Protein AF-A0A8J7QPG2-F1 (afdb_monomer_lite)

Radius of gyration: 12.95 Å; chains: 1; bounding box: 28×30×31 Å

Secondary structure (DSSP, 8-state):
------GGGGG--TT----TTS--------PPTT--HHHHHHHHHHHTTT--SS--TT--HHHHTT--

Structure (mmCIF, N/CA/C/O backbone):
data_AF-A0A8J7QPG2-F1
#
_entry.id   AF-A0A8J7QPG2-F1
#
loop_
_atom_site.group_PDB
_atom_site.id
_atom_site.type_symbol
_atom_site.label_atom_id
_atom_site.label_alt_id
_atom_site.label_comp_id
_atom_site.label_asym_id
_atom_site.label_entity_id
_atom_site.label_seq_id
_atom_site.pdbx_PDB_ins_code
_atom_site.Cartn_x
_atom_site.Cartn_y
_atom_site.Cartn_z
_atom_site.occupancy
_atom_site.B_iso_or_equiv
_atom_site.auth_seq_id
_atom_site.auth_comp_id
_atom_site.auth_asym_id
_atom_site.auth_atom_id
_atom_site.pdbx_PDB_model_num
ATOM 1 N N . MET A 1 1 ? -13.364 17.429 13.959 1.00 39.31 1 MET A N 1
ATOM 2 C CA . MET A 1 1 ? -12.018 16.825 13.919 1.00 39.31 1 MET A CA 1
ATOM 3 C C . MET A 1 1 ? -11.716 16.633 12.450 1.00 39.31 1 MET A C 1
ATOM 5 O O . MET A 1 1 ? -12.472 15.918 11.813 1.00 39.31 1 MET A O 1
ATOM 9 N N . GLY A 1 2 ? -10.798 17.429 11.894 1.00 38.09 2 GLY A N 1
ATOM 10 C CA . GLY A 1 2 ? -10.515 17.421 10.455 1.00 38.09 2 GLY A CA 1
ATOM 11 C C . GLY A 1 2 ? -10.016 16.049 10.022 1.00 38.09 2 GLY A C 1
ATOM 12 O O . GLY A 1 2 ? -9.325 15.397 10.802 1.00 38.09 2 GLY A O 1
ATOM 13 N N . GLU A 1 3 ? -10.425 15.612 8.834 1.00 45.53 3 GLU A N 1
ATOM 14 C CA . GLU A 1 3 ? -10.046 14.319 8.267 1.00 45.53 3 GLU A CA 1
ATOM 15 C C . GLU A 1 3 ? -8.520 14.205 8.271 1.00 45.53 3 GLU A C 1
ATOM 17 O O . GLU A 1 3 ? -7.818 14.996 7.636 1.00 45.53 3 GLU A O 1
ATOM 22 N N . ALA A 1 4 ? -7.999 13.285 9.083 1.00 52.94 4 ALA A N 1
ATOM 23 C CA . ALA A 1 4 ? -6.588 12.957 9.058 1.00 52.94 4 ALA A CA 1
ATOM 24 C C . ALA A 1 4 ? -6.303 12.364 7.677 1.00 52.94 4 ALA A C 1
ATOM 26 O O . ALA A 1 4 ? -6.964 11.411 7.272 1.00 52.94 4 ALA A O 1
ATOM 27 N N . HIS A 1 5 ? -5.364 12.960 6.945 1.00 64.12 5 HIS A N 1
ATOM 28 C CA . HIS A 1 5 ? -4.882 12.390 5.696 1.00 64.12 5 HIS A CA 1
ATOM 29 C C . HIS A 1 5 ? -4.281 11.018 6.004 1.00 64.12 5 HIS A C 1
ATOM 31 O O . HIS A 1 5 ? -3.217 10.930 6.620 1.00 64.12 5 HIS A O 1
ATOM 37 N N . ASP A 1 6 ? -4.978 9.958 5.610 1.00 80.50 6 ASP A N 1
ATOM 38 C CA . ASP A 1 6 ? -4.487 8.603 5.787 1.00 80.50 6 ASP A CA 1
ATOM 39 C C . ASP A 1 6 ? -3.416 8.317 4.724 1.00 80.50 6 ASP A C 1
ATOM 41 O O . ASP A 1 6 ? -3.715 8.115 3.547 1.00 80.50 6 ASP A O 1
ATOM 45 N N . TRP A 1 7 ? -2.144 8.343 5.133 1.00 88.50 7 TRP A N 1
ATOM 46 C CA . TRP A 1 7 ? -0.993 8.097 4.256 1.00 88.50 7 TRP A CA 1
ATOM 47 C C . TRP A 1 7 ? -0.972 6.675 3.681 1.00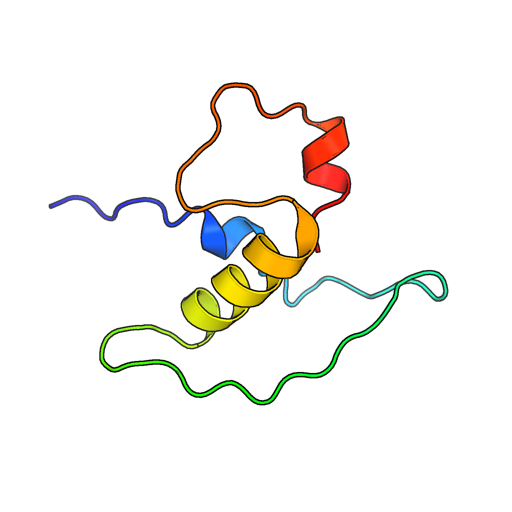 88.50 7 TRP A C 1
ATOM 49 O O . TRP A 1 7 ? -0.247 6.423 2.721 1.00 88.50 7 TRP A O 1
ATOM 59 N N . TYR A 1 8 ? -1.763 5.741 4.219 1.00 93.75 8 TYR A N 1
ATOM 60 C CA . TYR A 1 8 ? -1.918 4.420 3.617 1.00 93.75 8 TYR A CA 1
ATOM 61 C C . TYR A 1 8 ? -2.627 4.476 2.258 1.00 93.75 8 TYR A C 1
ATOM 63 O O . TYR A 1 8 ? -2.384 3.611 1.419 1.00 93.75 8 TYR A O 1
ATOM 71 N N . LEU A 1 9 ? -3.441 5.505 1.998 1.00 94.44 9 LEU A N 1
ATOM 72 C CA . LEU A 1 9 ? -4.138 5.668 0.718 1.00 94.44 9 LEU A CA 1
ATOM 73 C C . LEU A 1 9 ? -3.194 6.040 -0.434 1.00 94.44 9 LEU A C 1
ATOM 75 O O . LEU A 1 9 ? -3.531 5.812 -1.592 1.00 94.44 9 LEU A O 1
ATOM 79 N N . ASP A 1 10 ? -1.984 6.523 -0.137 1.00 92.81 10 ASP A N 1
ATOM 80 C CA . ASP A 1 10 ? -0.957 6.779 -1.155 1.00 92.81 10 ASP A CA 1
ATOM 81 C C . ASP A 1 10 ? -0.458 5.496 -1.843 1.00 92.81 10 ASP A C 1
ATOM 83 O O . ASP A 1 10 ? 0.164 5.575 -2.900 1.00 92.81 10 ASP A O 1
ATOM 87 N N . PHE A 1 11 ? -0.716 4.330 -1.242 1.00 95.50 11 PHE A N 1
ATOM 88 C CA . PHE A 1 11 ? -0.374 3.007 -1.774 1.00 95.50 11 PHE A CA 1
ATOM 89 C C . PHE A 1 11 ? -1.524 2.377 -2.576 1.00 95.50 11 PHE A C 1
ATOM 91 O O . PHE A 1 11 ? -1.472 1.201 -2.92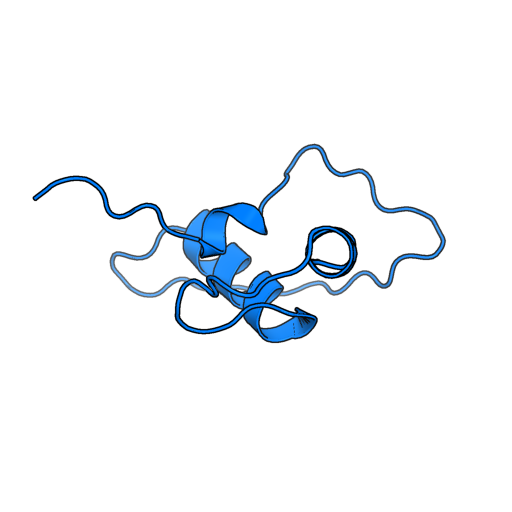9 1.00 95.50 11 PHE A O 1
ATOM 98 N N . VAL A 1 12 ? -2.604 3.124 -2.828 1.00 95.88 12 VAL A N 1
ATOM 99 C CA . VAL A 1 12 ? -3.781 2.626 -3.546 1.00 95.88 12 VAL A CA 1
ATOM 100 C C . VAL A 1 12 ? -3.944 3.396 -4.851 1.00 95.88 12 VAL A C 1
ATOM 102 O O . VAL A 1 12 ? -4.529 4.476 -4.890 1.00 95.88 12 VAL A O 1
ATOM 105 N N . ASP A 1 13 ? -3.465 2.807 -5.948 1.00 95.88 13 ASP A N 1
ATOM 106 C CA . ASP A 1 13 ? -3.699 3.318 -7.301 1.00 95.88 13 ASP A CA 1
ATOM 107 C C . ASP A 1 13 ? -4.427 2.276 -8.172 1.00 95.88 13 ASP A C 1
ATOM 109 O O . ASP A 1 13 ? -3.791 1.423 -8.795 1.00 95.88 13 ASP A O 1
ATOM 113 N N . PRO A 1 14 ? -5.768 2.345 -8.289 1.00 94.44 14 PRO A N 1
ATOM 114 C CA . PRO A 1 14 ? -6.533 1.414 -9.120 1.00 94.44 14 PRO A CA 1
ATOM 115 C C . PRO A 1 14 ? -6.298 1.605 -10.628 1.00 94.44 14 PRO A C 1
ATOM 117 O O . PRO A 1 14 ? -6.824 0.832 -11.428 1.00 94.44 14 PRO A O 1
ATOM 120 N N . LYS A 1 15 ? -5.563 2.648 -11.040 1.00 96.88 15 LYS A N 1
ATOM 121 C CA . LYS A 1 15 ? -5.196 2.900 -12.440 1.00 96.88 15 LYS A CA 1
ATOM 122 C C . LYS A 1 15 ? -3.793 2.400 -12.771 1.00 96.88 15 LYS A C 1
ATOM 124 O O . LYS A 1 15 ? -3.426 2.433 -13.948 1.00 96.88 15 LYS A O 1
ATOM 129 N N . TYR A 1 16 ? -3.024 1.952 -11.777 1.00 95.56 16 TYR A N 1
ATOM 130 C CA . TYR A 1 16 ? -1.715 1.366 -12.013 1.00 95.56 16 TYR A CA 1
ATOM 131 C C . TYR A 1 16 ? -1.850 0.095 -12.855 1.00 95.56 16 TYR A C 1
ATOM 133 O O . TYR A 1 16 ? -2.663 -0.785 -12.571 1.00 95.56 16 TYR A O 1
ATOM 141 N N . ALA A 1 17 ? -1.044 0.008 -13.910 1.00 96.69 17 ALA A N 1
ATOM 142 C CA . ALA A 1 17 ? -0.933 -1.174 -14.748 1.00 96.69 17 ALA A CA 1
ATOM 143 C C . ALA A 1 17 ? 0.427 -1.829 -14.459 1.00 96.69 17 ALA A C 1
ATOM 145 O O . ALA A 1 17 ? 1.444 -1.247 -14.847 1.00 96.69 17 ALA A O 1
ATOM 146 N N . PRO A 1 18 ? 0.460 -2.999 -13.789 1.00 96.06 18 PRO A N 1
ATOM 147 C CA . PRO A 1 18 ? 1.710 -3.680 -13.472 1.00 96.06 18 PRO A CA 1
ATOM 148 C C . PRO A 1 18 ? 2.527 -3.989 -14.725 1.00 96.06 18 PRO A C 1
ATOM 150 O O . PRO A 1 18 ? 1.983 -4.436 -15.738 1.00 96.06 18 PRO A O 1
ATOM 153 N N . ALA A 1 19 ? 3.834 -3.758 -14.650 1.00 96.25 19 ALA A N 1
ATOM 154 C CA . ALA A 1 19 ? 4.775 -4.159 -15.683 1.00 96.25 19 ALA A CA 1
ATOM 155 C C . ALA A 1 19 ? 5.099 -5.658 -15.575 1.00 96.25 19 ALA A C 1
ATOM 157 O O . ALA A 1 19 ? 4.974 -6.260 -14.511 1.00 96.25 19 ALA A O 1
ATOM 158 N N . ASP A 1 20 ? 5.624 -6.251 -16.649 1.00 97.81 20 ASP A N 1
ATOM 159 C CA . ASP A 1 20 ? 6.042 -7.666 -16.661 1.00 97.81 20 ASP A CA 1
ATOM 160 C C . ASP A 1 20 ? 7.144 -7.987 -15.632 1.00 97.81 20 ASP A C 1
ATOM 162 O O . ASP A 1 20 ? 7.362 -9.144 -15.277 1.00 97.81 20 ASP A O 1
ATOM 166 N N . SER A 1 21 ? 7.870 -6.964 -15.170 1.00 97.19 21 SER A N 1
ATOM 167 C CA . SER A 1 21 ? 8.903 -7.077 -14.140 1.00 97.19 21 SER A CA 1
ATOM 168 C C . SER A 1 21 ? 8.370 -7.024 -12.708 1.00 97.19 21 SER A C 1
ATOM 170 O O . SER A 1 21 ? 9.147 -7.260 -11.781 1.00 97.19 21 SER A O 1
ATOM 172 N N . ASP A 1 22 ? 7.098 -6.678 -12.512 1.00 96.81 22 ASP A N 1
ATOM 173 C CA . ASP A 1 22 ? 6.531 -6.502 -11.179 1.00 96.81 22 ASP A CA 1
ATOM 174 C C . ASP A 1 22 ? 6.160 -7.848 -10.554 1.00 96.81 22 ASP A C 1
ATOM 176 O O . ASP A 1 22 ? 5.631 -8.754 -11.203 1.00 96.81 22 ASP A O 1
ATOM 180 N N . LEU A 1 23 ? 6.411 -7.977 -9.250 1.00 96.56 23 LEU A N 1
ATOM 181 C CA . LEU A 1 23 ? 5.949 -9.122 -8.477 1.00 96.56 23 LEU A CA 1
ATOM 182 C C . LEU A 1 23 ? 4.501 -8.888 -8.039 1.00 96.56 23 LEU A C 1
ATOM 184 O O . LEU A 1 23 ? 4.230 -8.000 -7.235 1.00 96.56 23 LEU A O 1
ATOM 188 N N . ILE A 1 24 ? 3.583 -9.723 -8.525 1.00 97.31 24 ILE A N 1
ATOM 189 C CA . ILE A 1 24 ? 2.163 -9.639 -8.173 1.00 97.31 24 ILE A CA 1
ATOM 190 C C . ILE A 1 24 ? 1.854 -10.587 -7.011 1.00 97.31 24 ILE A C 1
ATOM 192 O O . ILE A 1 24 ? 2.002 -11.806 -7.126 1.00 97.31 24 ILE A O 1
ATOM 196 N N . CYS A 1 25 ? 1.356 -10.025 -5.911 1.00 97.56 25 CYS A N 1
ATOM 197 C CA . CYS A 1 25 ? 0.873 -10.763 -4.746 1.00 97.56 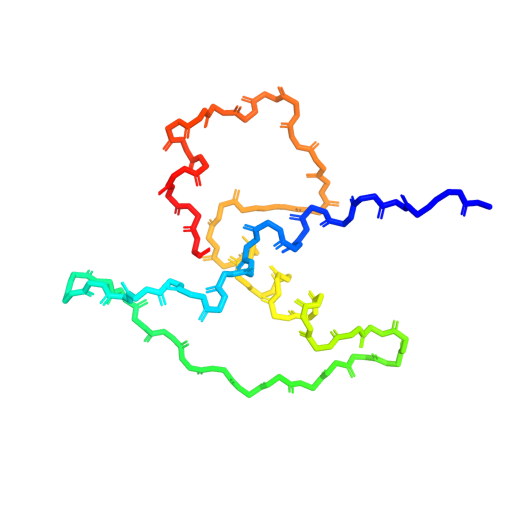25 CYS A CA 1
ATOM 198 C C . CYS A 1 25 ? -0.653 -10.637 -4.643 1.00 97.56 25 CYS A C 1
ATOM 200 O O . CYS A 1 25 ? -1.189 -9.531 -4.649 1.00 97.56 25 CYS A O 1
ATOM 202 N N . VAL A 1 26 ? -1.362 -11.763 -4.520 1.00 97.75 26 VAL A N 1
ATOM 203 C CA . VAL A 1 26 ? -2.828 -11.785 -4.379 1.00 97.75 26 VAL A CA 1
ATOM 204 C C . VAL A 1 26 ? -3.196 -12.101 -2.936 1.00 97.75 26 VAL A C 1
ATOM 206 O O . VAL A 1 26 ? -2.815 -13.145 -2.407 1.00 97.75 26 VAL A O 1
ATOM 209 N N . PHE A 1 27 ? -3.979 -11.222 -2.316 1.00 97.56 27 PHE A N 1
ATOM 210 C CA . PHE A 1 27 ? -4.422 -11.363 -0.932 1.00 97.56 27 PHE A CA 1
ATOM 211 C C . PHE A 1 27 ? -5.942 -11.494 -0.849 1.00 97.56 27 PHE A C 1
ATOM 213 O O . PHE A 1 27 ? -6.681 -10.841 -1.583 1.00 97.56 27 PHE A O 1
ATOM 220 N N . LYS A 1 28 ? -6.412 -12.306 0.101 1.00 98.00 28 LYS A N 1
ATOM 221 C CA . LYS A 1 28 ? -7.785 -12.230 0.602 1.00 98.00 28 LYS A CA 1
ATOM 222 C C . LYS A 1 28 ? -7.764 -11.362 1.856 1.00 98.00 28 LYS A C 1
ATOM 224 O O . LYS A 1 28 ? -7.121 -11.737 2.832 1.00 98.00 28 LYS A O 1
ATOM 229 N N . VAL A 1 29 ? -8.460 -10.230 1.820 1.00 97.25 29 VAL A N 1
ATOM 230 C CA . VAL A 1 29 ? -8.497 -9.254 2.916 1.00 97.25 29 VAL A CA 1
ATOM 231 C C . VAL A 1 29 ? -9.911 -9.172 3.480 1.00 97.25 29 VAL A C 1
ATOM 233 O O . VAL A 1 29 ? -10.883 -9.107 2.730 1.00 97.25 29 VAL A O 1
ATOM 236 N N . GLU A 1 30 ? -10.013 -9.182 4.805 1.00 98.00 30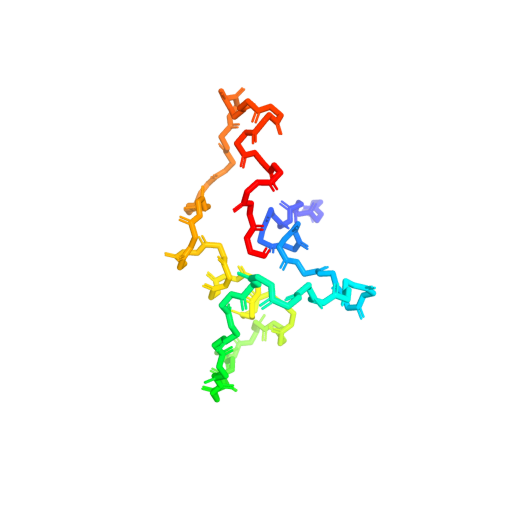 GLU A N 1
ATOM 237 C CA . GLU A 1 30 ? -11.241 -8.926 5.558 1.00 98.00 30 GLU A CA 1
ATOM 238 C C . GLU A 1 30 ? -10.975 -7.729 6.483 1.00 98.00 30 GLU A C 1
ATOM 240 O O . GLU A 1 30 ? -10.227 -7.874 7.453 1.00 98.00 30 GLU A O 1
ATOM 245 N N . PRO A 1 31 ? -11.489 -6.529 6.158 1.00 97.00 31 PRO A N 1
ATOM 246 C CA . PRO A 1 31 ? -11.281 -5.346 6.984 1.00 97.00 31 PRO A CA 1
ATOM 247 C C . PRO A 1 31 ? -11.949 -5.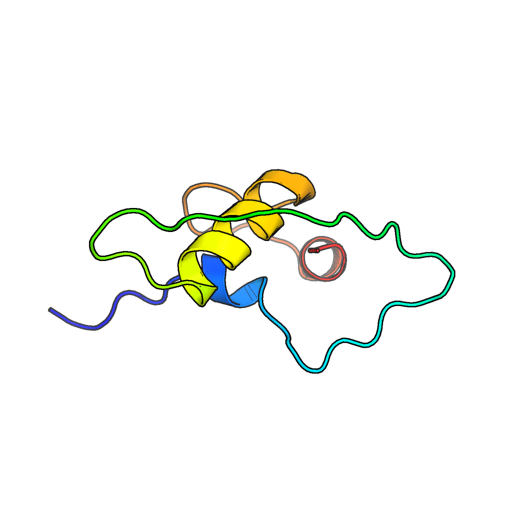483 8.353 1.00 97.00 31 PRO A C 1
ATOM 249 O O . PRO A 1 31 ? -13.056 -6.010 8.467 1.00 97.00 31 PRO A O 1
ATOM 252 N N . SER A 1 32 ? -11.295 -4.951 9.385 1.00 96.00 32 SER A N 1
ATOM 253 C CA . SER A 1 32 ? -11.909 -4.788 10.704 1.00 96.00 32 SER A CA 1
ATOM 254 C C . SER A 1 32 ? -13.078 -3.799 10.656 1.00 96.00 32 SER A C 1
ATOM 256 O O . SER A 1 32 ? -13.146 -2.934 9.781 1.00 96.00 32 SER A O 1
ATOM 258 N N . GLU A 1 33 ? -13.979 -3.880 11.636 1.00 96.12 33 GLU A N 1
ATOM 259 C CA . GLU A 1 33 ? -15.085 -2.928 11.777 1.00 96.12 33 GLU A CA 1
ATOM 260 C C . GLU A 1 33 ? -14.575 -1.476 11.810 1.00 96.12 33 GLU A C 1
ATOM 262 O O . GLU A 1 33 ? -13.641 -1.145 12.541 1.00 96.12 33 GLU A O 1
ATOM 267 N N . GLY A 1 34 ? -15.185 -0.611 10.994 1.00 94.50 34 GLY A N 1
ATOM 268 C CA . GLY A 1 34 ? -14.812 0.801 10.879 1.00 94.50 34 GLY A CA 1
ATOM 269 C C . GLY A 1 34 ? -13.637 1.101 9.940 1.00 94.50 34 GLY A C 1
ATOM 270 O O . GLY A 1 34 ? -13.373 2.276 9.709 1.00 94.50 34 GLY A O 1
ATOM 271 N N . ILE A 1 35 ? -12.977 0.086 9.368 1.00 94.31 35 ILE A N 1
ATOM 272 C CA . ILE A 1 35 ? -11.901 0.252 8.379 1.00 94.31 35 ILE A CA 1
ATOM 273 C C . ILE A 1 35 ? -12.453 -0.025 6.979 1.00 94.31 35 ILE A C 1
ATOM 275 O O . ILE A 1 35 ? -13.095 -1.050 6.736 1.00 94.31 35 ILE A O 1
ATOM 279 N N . SER A 1 36 ? -12.208 0.889 6.040 1.00 95.12 36 SER A N 1
ATOM 280 C CA . SER A 1 36 ? -12.614 0.690 4.646 1.00 95.12 36 SER A CA 1
ATOM 281 C C . SER A 1 36 ? -11.739 -0.364 3.955 1.00 95.12 36 SER A C 1
ATOM 283 O O . SER A 1 36 ? -10.618 -0.646 4.379 1.00 95.12 36 SER A O 1
ATOM 285 N N . MET A 1 37 ? -12.221 -0.946 2.853 1.00 95.50 37 MET A N 1
ATOM 286 C CA . MET A 1 37 ? -11.392 -1.872 2.074 1.00 95.50 37 MET A CA 1
ATOM 287 C C . MET A 1 37 ? -10.133 -1.182 1.528 1.00 95.50 37 MET A C 1
ATOM 289 O O . MET A 1 37 ? -9.065 -1.778 1.579 1.00 95.50 37 MET A O 1
ATOM 293 N N . GLU A 1 38 ? -10.242 0.065 1.055 1.00 95.38 38 GLU A N 1
ATOM 294 C CA . GLU A 1 38 ? -9.110 0.844 0.524 1.00 95.38 38 GLU A CA 1
ATOM 295 C C . GLU A 1 38 ? -8.040 1.086 1.590 1.00 95.38 38 GLU A C 1
ATOM 297 O O . GLU A 1 38 ? -6.858 0.855 1.352 1.00 95.38 38 GLU A O 1
ATOM 302 N N . GLU A 1 39 ? -8.454 1.458 2.799 1.00 95.38 39 GLU A N 1
ATOM 303 C CA . GLU A 1 39 ? -7.537 1.623 3.924 1.00 95.38 39 GLU A CA 1
ATOM 304 C C . GLU A 1 39 ? -6.866 0.293 4.302 1.00 95.38 39 GLU A C 1
ATOM 306 O O . GLU A 1 39 ? -5.653 0.236 4.512 1.00 95.38 39 GLU A O 1
ATOM 311 N N . ALA A 1 40 ? -7.632 -0.802 4.351 1.00 96.50 40 ALA A N 1
ATOM 312 C CA . ALA A 1 40 ? -7.094 -2.118 4.677 1.00 96.50 40 ALA A CA 1
ATOM 313 C C . ALA A 1 40 ? -6.050 -2.586 3.649 1.00 96.50 40 ALA A C 1
ATOM 315 O O . ALA A 1 40 ? -4.978 -3.054 4.037 1.00 96.50 40 ALA A O 1
ATOM 316 N N . VAL A 1 41 ? -6.323 -2.441 2.348 1.00 97.00 41 VAL A N 1
ATOM 317 C CA . VAL A 1 41 ? -5.361 -2.828 1.302 1.00 97.00 41 VAL A CA 1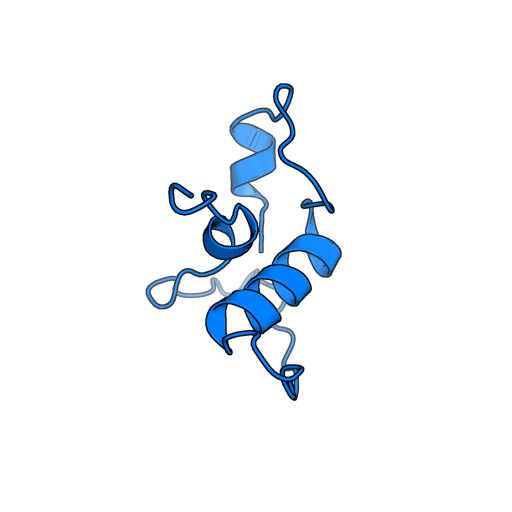
ATOM 318 C C . VAL A 1 41 ? -4.173 -1.869 1.236 1.00 97.00 41 VAL A C 1
ATOM 320 O O . VAL A 1 41 ? -3.053 -2.338 1.050 1.00 97.00 41 VAL A O 1
ATOM 323 N N . GLY A 1 42 ? -4.375 -0.570 1.484 1.00 96.75 42 GLY A N 1
ATOM 324 C CA . GLY A 1 42 ? -3.295 0.413 1.587 1.00 96.75 42 GLY A CA 1
ATOM 325 C C . GLY A 1 42 ? -2.321 0.085 2.721 1.00 96.75 42 GLY A C 1
ATOM 326 O O . GLY A 1 42 ? -1.106 0.155 2.544 1.00 96.75 42 GLY A O 1
ATOM 327 N N . ARG A 1 43 ? -2.829 -0.390 3.866 1.00 96.44 43 ARG A N 1
ATOM 328 C CA . ARG A 1 43 ? -2.001 -0.901 4.974 1.00 96.44 43 ARG A CA 1
ATOM 329 C C . ARG A 1 43 ? -1.213 -2.150 4.578 1.00 96.44 43 ARG A C 1
ATOM 331 O O . ARG A 1 43 ? -0.027 -2.233 4.888 1.00 96.44 43 ARG A O 1
ATOM 338 N N . VAL A 1 44 ? -1.838 -3.098 3.871 1.00 97.50 44 VAL A N 1
ATOM 339 C CA . VAL A 1 44 ? -1.147 -4.301 3.366 1.00 97.50 44 VAL A CA 1
ATOM 340 C C . VAL A 1 44 ? -0.031 -3.920 2.389 1.00 97.50 44 VAL A C 1
ATOM 342 O O . VAL A 1 44 ? 1.093 -4.398 2.543 1.00 97.50 44 VAL A O 1
ATOM 345 N N . ALA A 1 45 ? -0.303 -3.043 1.421 1.00 97.44 45 ALA A N 1
ATOM 346 C CA . ALA A 1 45 ? 0.679 -2.579 0.437 1.00 97.44 45 ALA A CA 1
ATOM 347 C C . ALA A 1 45 ? 1.830 -1.794 1.091 1.00 97.44 45 ALA A C 1
ATOM 349 O O . ALA A 1 45 ? 3.002 -2.032 0.792 1.00 97.44 45 ALA A O 1
ATOM 350 N N . SER A 1 46 ? 1.511 -0.920 2.046 1.00 96.44 46 SER A N 1
ATOM 351 C CA . SER A 1 46 ? 2.477 -0.124 2.809 1.00 96.44 46 SER A CA 1
ATOM 352 C C . SER A 1 46 ? 3.456 -0.993 3.606 1.00 96.44 46 SER A C 1
ATOM 354 O O . SER A 1 46 ? 4.666 -0.931 3.374 1.00 96.44 46 SER A O 1
ATOM 356 N N . GLU A 1 47 ? 2.949 -1.859 4.489 1.00 97.06 47 GLU A N 1
ATOM 357 C CA . GLU A 1 47 ? 3.776 -2.657 5.411 1.00 97.06 47 GLU A CA 1
ATOM 358 C C . GLU A 1 47 ? 4.489 -3.841 4.727 1.00 97.06 47 GLU A C 1
ATOM 360 O O . GLU A 1 47 ? 5.424 -4.413 5.287 1.00 97.06 47 GLU A O 1
ATOM 365 N N . SER A 1 48 ? 4.081 -4.217 3.509 1.00 97.06 48 SER A N 1
ATOM 366 C CA . SER A 1 48 ? 4.786 -5.223 2.695 1.00 97.06 48 SER A CA 1
ATOM 367 C C . SER A 1 48 ? 5.845 -4.633 1.756 1.00 97.06 48 SER A C 1
ATOM 369 O O . SER A 1 48 ? 6.570 -5.395 1.113 1.00 97.06 48 SER A O 1
ATOM 371 N N . SER A 1 49 ? 5.969 -3.301 1.690 1.00 95.81 49 SER A N 1
ATOM 372 C CA . SER A 1 49 ? 6.920 -2.609 0.815 1.00 95.81 49 SER A CA 1
ATOM 373 C C . SER A 1 49 ? 7.847 -1.665 1.588 1.00 95.81 49 SER A C 1
ATOM 375 O O . SER A 1 49 ? 8.893 -2.086 2.085 1.00 95.81 49 SER A O 1
ATOM 377 N N . ASN A 1 50 ? 7.518 -0.378 1.654 1.00 94.88 50 ASN A N 1
ATOM 378 C CA . ASN A 1 50 ? 8.393 0.674 2.170 1.00 94.88 50 ASN A CA 1
ATOM 379 C C . ASN A 1 50 ? 7.676 1.703 3.062 1.00 94.88 50 ASN A C 1
ATOM 381 O O . ASN A 1 50 ? 8.273 2.735 3.386 1.00 94.88 50 ASN A O 1
ATOM 385 N N . GLY A 1 51 ? 6.417 1.455 3.421 1.00 93.56 51 GLY A N 1
ATOM 386 C CA . GLY A 1 51 ? 5.653 2.309 4.318 1.00 93.56 51 GLY A CA 1
ATOM 387 C C . GLY A 1 51 ? 5.782 1.905 5.788 1.00 93.56 51 GLY A C 1
ATOM 388 O O . GLY A 1 51 ? 6.537 1.001 6.144 1.00 93.56 51 GLY A O 1
ATOM 389 N N . THR A 1 52 ? 5.109 2.654 6.664 1.00 91.38 52 THR A N 1
ATOM 390 C CA . THR A 1 52 ? 5.108 2.409 8.112 1.00 91.38 52 THR A CA 1
ATOM 391 C C . THR A 1 52 ? 3.874 3.026 8.782 1.00 91.38 52 THR A C 1
ATOM 393 O O . THR A 1 52 ? 3.049 3.678 8.137 1.00 91.38 52 THR A O 1
ATOM 396 N N . TRP A 1 53 ? 3.773 2.870 10.102 1.00 89.88 53 TRP A N 1
ATOM 397 C CA . TRP A 1 53 ? 2.654 3.290 10.951 1.00 89.88 53 TRP A CA 1
ATOM 398 C C . TRP A 1 53 ? 2.521 4.801 11.180 1.00 89.88 53 TRP A C 1
ATOM 400 O O . TRP A 1 53 ? 1.679 5.225 11.968 1.00 89.88 53 TRP A O 1
ATOM 410 N N . THR A 1 54 ? 3.350 5.622 10.534 1.00 89.19 54 THR A N 1
ATOM 411 C CA . THR A 1 54 ? 3.304 7.085 10.631 1.00 89.19 54 THR A CA 1
ATOM 412 C C . THR A 1 54 ? 3.913 7.738 9.393 1.00 89.19 54 THR A C 1
ATOM 414 O O . THR A 1 54 ? 4.715 7.128 8.681 1.00 89.19 54 THR A O 1
ATOM 417 N N . GLU A 1 55 ? 3.571 9.002 9.151 1.00 87.31 55 GLU A N 1
ATOM 418 C CA . GLU A 1 55 ? 4.158 9.793 8.073 1.00 87.31 55 GLU A CA 1
ATOM 419 C C . GLU A 1 55 ? 5.660 10.040 8.315 1.00 87.31 55 GLU A C 1
ATOM 421 O O . GLU A 1 55 ? 6.094 10.451 9.395 1.00 87.31 55 GLU A O 1
ATOM 426 N N . LEU A 1 56 ? 6.475 9.827 7.277 1.00 88.19 56 LEU A N 1
ATOM 427 C CA . LEU A 1 56 ? 7.915 10.071 7.318 1.00 88.19 56 LEU A CA 1
ATOM 428 C C . LEU A 1 56 ? 8.275 11.392 6.632 1.00 88.19 56 LEU A C 1
ATOM 430 O O . LEU A 1 56 ? 8.348 11.481 5.408 1.00 88.19 56 LEU A O 1
ATOM 434 N N . THR A 1 57 ? 8.644 12.395 7.427 1.00 88.75 57 THR A N 1
ATOM 435 C CA . THR A 1 57 ? 9.090 13.713 6.929 1.00 88.75 57 THR A CA 1
ATOM 436 C C . THR A 1 57 ? 10.427 13.673 6.181 1.00 88.75 57 THR A C 1
ATOM 438 O O . THR A 1 57 ? 10.767 14.596 5.444 1.00 88.75 57 THR A O 1
ATOM 441 N N . THR A 1 58 ? 11.202 12.600 6.347 1.00 91.94 58 THR A N 1
ATOM 442 C CA . THR A 1 58 ? 12.511 12.399 5.708 1.00 91.94 58 THR A CA 1
ATOM 443 C C . THR A 1 58 ? 12.442 11.541 4.441 1.00 91.94 58 THR A C 1
ATOM 445 O O . THR A 1 58 ? 13.483 11.242 3.842 1.00 91.94 58 THR A O 1
ATOM 448 N N . MET A 1 59 ? 11.239 11.144 4.008 1.00 90.50 59 MET A N 1
ATOM 449 C CA . MET A 1 59 ? 11.039 10.290 2.839 1.00 90.50 59 MET A CA 1
ATOM 450 C C . MET A 1 59 ? 11.559 10.961 1.560 1.00 90.50 59 MET A C 1
ATOM 452 O O . MET A 1 59 ? 11.158 12.064 1.189 1.00 90.50 59 MET A O 1
ATOM 456 N N . LYS A 1 60 ? 12.457 10.275 0.842 1.00 93.88 60 LYS A N 1
ATOM 457 C CA . LYS A 1 60 ? 13.020 10.781 -0.419 1.00 93.88 60 LYS A CA 1
ATOM 458 C C . LYS A 1 60 ? 12.113 10.410 -1.598 1.00 93.88 60 LYS A C 1
ATOM 460 O O . LYS A 1 60 ? 11.716 9.247 -1.687 1.00 93.88 60 LYS A O 1
ATOM 465 N N . PRO A 1 61 ? 11.907 11.298 -2.594 1.00 91.88 61 PRO A N 1
ATOM 466 C CA . PRO A 1 61 ? 11.046 11.011 -3.747 1.00 91.88 61 PRO A CA 1
ATOM 467 C C . PRO A 1 61 ? 11.416 9.733 -4.507 1.00 91.88 61 PRO A C 1
ATOM 469 O O . PRO A 1 61 ? 10.545 9.021 -4.986 1.00 91.88 61 PRO A O 1
ATOM 472 N N . ARG A 1 62 ? 12.714 9.407 -4.597 1.00 94.44 62 ARG A N 1
ATOM 473 C CA . ARG A 1 62 ? 13.173 8.172 -5.252 1.00 94.44 62 ARG A CA 1
ATOM 474 C C . ARG A 1 62 ? 12.708 6.909 -4.524 1.00 94.44 62 ARG A C 1
ATOM 476 O O . ARG A 1 62 ? 12.478 5.913 -5.187 1.00 94.44 62 ARG A O 1
ATOM 483 N N . ILE A 1 63 ? 12.611 6.941 -3.195 1.00 92.81 63 ILE A N 1
ATOM 484 C CA . ILE A 1 63 ? 12.154 5.787 -2.412 1.00 92.81 63 ILE A CA 1
ATOM 485 C C . ILE A 1 63 ? 10.641 5.634 -2.540 1.00 92.81 63 ILE A C 1
ATOM 487 O O . ILE A 1 63 ? 10.185 4.525 -2.764 1.00 92.81 63 ILE A O 1
ATOM 491 N N . ARG A 1 64 ? 9.883 6.738 -2.532 1.00 89.88 64 ARG A N 1
ATOM 492 C CA . ARG A 1 64 ? 8.424 6.719 -2.743 1.00 89.88 64 ARG A CA 1
ATOM 493 C C . ARG A 1 64 ? 8.013 6.137 -4.102 1.00 89.88 64 ARG A C 1
ATOM 495 O O . ARG A 1 64 ? 6.974 5.517 -4.216 1.00 89.88 64 ARG A O 1
ATOM 502 N N . LYS A 1 65 ? 8.860 6.269 -5.128 1.00 91.06 65 LYS A N 1
ATOM 503 C CA . LYS A 1 65 ? 8.652 5.616 -6.437 1.00 91.06 65 LYS A CA 1
ATOM 504 C C . LYS A 1 65 ? 8.809 4.089 -6.419 1.00 91.06 65 LYS A C 1
ATOM 506 O O . LYS A 1 65 ? 8.576 3.468 -7.444 1.00 91.06 65 LYS A O 1
ATOM 511 N N . LEU A 1 66 ? 9.287 3.516 -5.315 1.00 91.88 66 LEU A N 1
ATOM 512 C CA . LEU A 1 66 ? 9.442 2.070 -5.123 1.00 91.88 66 LEU A CA 1
ATOM 513 C C . LEU A 1 66 ? 8.316 1.482 -4.260 1.00 91.88 66 LEU A C 1
ATOM 515 O O . LEU A 1 66 ? 8.410 0.321 -3.874 1.00 91.88 66 LEU A O 1
ATOM 519 N N . SER A 1 67 ? 7.333 2.297 -3.869 1.00 93.25 67 SER A N 1
ATOM 520 C CA . SER A 1 67 ? 6.154 1.830 -3.144 1.00 93.25 67 SER A CA 1
ATOM 521 C C . SER A 1 67 ? 5.362 0.856 -4.015 1.00 93.25 67 SER A C 1
ATOM 523 O O . SER A 1 67 ? 5.367 0.999 -5.240 1.00 93.25 67 SER A O 1
ATOM 525 N N . ALA A 1 68 ? 4.763 -0.143 -3.364 1.00 89.88 68 ALA A N 1
ATOM 526 C CA . ALA A 1 68 ? 3.839 -1.075 -4.005 1.00 89.88 68 ALA A CA 1
ATOM 527 C C . ALA A 1 68 ? 2.568 -0.369 -4.491 1.00 89.88 68 ALA A C 1
ATOM 529 O O . ALA A 1 68 ? 2.237 0.692 -3.909 1.00 89.88 68 ALA A O 1
#

Foldseek 3Di:
DPDDPLPLLLLDDPPDDDDPPDDDDDDDDDDDPPADPSSRVSVVQQVVWPHDPDDDPPDDPVRSVRGD

Sequence (68 aa):
MGEAHDWYLDFVDPKYAPADSDLICVFKVEPSEGISMEEAVGRVASESSNGTWTELTTMKPRIRKLSA

pLDDT: mean 90.98, std 12.8, range [38.09, 98.0]